Protein AF-A0A0U9HBU2-F1 (afdb_monomer)

Solvent-accessible surface area (backbone atoms only — not comparable to full-atom values): 5490 Å² total; per-residue (Å²): 141,91,82,92,75,66,96,88,68,90,69,71,97,58,91,78,87,62,88,68,73,89,59,76,84,81,73,54,73,69,54,52,53,49,53,52,50,46,50,74,73,66,54,53,58,62,60,50,12,62,74,68,74,49,58,42,65,50,50,49,53,50,52,52,52,37,41,76,70,67,75,45,81,87,44,84,86,38,100,82,50,120

Radius of gyration: 16.27 Å; Cα contacts (8 Å, |Δi|>4): 54; chains: 1; bounding box: 30×28×49 Å

Structure (mmCIF, N/CA/C/O backbone):
data_AF-A0A0U9HBU2-F1
#
_entry.id   AF-A0A0U9HBU2-F1
#
loop_
_atom_site.group_PDB
_atom_site.id
_atom_site.type_symbol
_atom_site.label_atom_id
_atom_site.label_alt_id
_atom_site.label_comp_id
_atom_site.label_asym_id
_atom_site.label_entity_id
_atom_site.label_seq_id
_atom_site.pdbx_PDB_ins_code
_atom_site.Cartn_x
_atom_site.Cartn_y
_atom_site.Cartn_z
_atom_site.occupancy
_atom_site.B_iso_or_equiv
_atom_site.auth_seq_id
_atom_site.auth_comp_id
_atom_site.auth_asym_id
_atom_site.auth_atom_id
_atom_site.pdbx_PDB_model_num
ATOM 1 N N . MET A 1 1 ? -14.423 -11.871 35.986 1.00 42.88 1 MET A N 1
ATOM 2 C CA . MET A 1 1 ? -14.951 -10.988 34.923 1.00 42.88 1 MET A CA 1
ATOM 3 C C . MET A 1 1 ? -14.588 -11.613 33.589 1.00 42.88 1 MET A C 1
ATOM 5 O O . MET A 1 1 ? -13.405 -11.702 33.300 1.00 42.88 1 MET A O 1
ATOM 9 N N . THR A 1 2 ? -15.548 -12.116 32.812 1.00 51.38 2 THR A N 1
ATOM 10 C CA . THR A 1 2 ? -15.229 -12.687 31.491 1.00 51.38 2 THR A CA 1
ATOM 11 C C . THR A 1 2 ? -16.404 -12.501 30.543 1.00 51.38 2 THR A C 1
ATOM 13 O O . THR A 1 2 ? -17.348 -13.286 30.571 1.00 51.38 2 THR A O 1
ATOM 16 N N . LYS A 1 3 ? -16.352 -11.454 29.710 1.00 48.62 3 LYS A N 1
ATOM 17 C CA . LYS A 1 3 ? -17.159 -11.325 28.486 1.00 48.62 3 LYS A CA 1
ATOM 18 C C . LYS A 1 3 ? -16.444 -10.436 27.458 1.00 48.62 3 LYS A C 1
ATOM 20 O O . LYS A 1 3 ? -16.827 -9.288 27.282 1.00 48.62 3 LYS A O 1
ATOM 25 N N . HIS A 1 4 ? -15.485 -10.985 26.713 1.00 58.41 4 HIS A N 1
ATOM 26 C CA . HIS A 1 4 ? -15.076 -10.380 25.442 1.00 58.41 4 HIS A CA 1
ATOM 27 C C . HIS A 1 4 ? -16.043 -10.823 24.354 1.00 58.41 4 HIS A C 1
ATOM 29 O O . HIS A 1 4 ? -15.950 -11.939 23.850 1.00 58.41 4 HIS A O 1
ATOM 35 N N . TYR A 1 5 ? -16.970 -9.948 23.983 1.00 54.62 5 TYR A N 1
ATOM 36 C CA . TYR A 1 5 ? -17.703 -10.136 22.743 1.00 54.62 5 TYR A CA 1
ATOM 37 C C . TYR A 1 5 ? -17.343 -9.031 21.788 1.00 54.62 5 TYR A C 1
ATOM 39 O O . TYR A 1 5 ? -17.837 -7.915 21.909 1.00 54.62 5 TYR A O 1
ATOM 47 N N . ASP A 1 6 ? -16.541 -9.400 20.793 1.00 58.81 6 ASP A N 1
ATOM 48 C CA . ASP A 1 6 ? -16.711 -8.765 19.512 1.00 58.81 6 ASP A CA 1
ATOM 49 C C . ASP A 1 6 ? -16.449 -9.692 18.333 1.00 58.81 6 ASP A C 1
ATOM 51 O O . ASP A 1 6 ? -15.441 -10.393 18.296 1.00 58.81 6 ASP A O 1
ATOM 55 N N . ARG A 1 7 ? -17.391 -9.697 17.385 1.00 63.81 7 ARG A N 1
ATOM 56 C CA . ARG A 1 7 ? -17.341 -10.574 16.212 1.00 63.81 7 ARG A CA 1
ATOM 57 C C . ARG A 1 7 ? -16.499 -9.990 15.077 1.00 63.81 7 ARG A C 1
ATOM 59 O O . ARG A 1 7 ? -16.033 -10.803 14.305 1.00 63.81 7 ARG A O 1
ATOM 66 N N . TYR A 1 8 ? -16.302 -8.660 15.017 1.00 56.31 8 TYR A N 1
ATOM 67 C CA . TYR A 1 8 ? -15.289 -7.890 14.239 1.00 56.31 8 TYR A CA 1
ATOM 68 C C . TYR A 1 8 ? -15.292 -6.364 14.577 1.00 56.31 8 TYR A C 1
ATOM 70 O O . TYR A 1 8 ? -14.741 -5.563 13.835 1.00 56.31 8 TYR A O 1
ATOM 78 N N . LYS A 1 9 ? -15.840 -5.960 15.732 1.00 66.75 9 LYS A N 1
ATOM 79 C CA . LYS A 1 9 ? -15.553 -4.716 16.480 1.00 66.75 9 LYS A CA 1
ATOM 80 C C . LYS A 1 9 ? -16.536 -3.532 16.398 1.00 66.75 9 LYS A C 1
ATOM 82 O O . LYS A 1 9 ? -16.159 -2.438 16.015 1.00 66.75 9 LYS A O 1
ATOM 87 N N . LEU A 1 10 ? -17.795 -3.740 16.835 1.00 58.03 10 LEU A N 1
ATOM 88 C CA . LEU A 1 10 ? -18.881 -2.727 16.854 1.00 58.03 10 LEU A CA 1
ATOM 89 C C . LEU A 1 10 ? -19.097 -1.986 18.195 1.00 58.03 10 LEU A C 1
ATOM 91 O O . LEU A 1 10 ? -19.718 -0.924 18.179 1.00 58.03 10 LEU A O 1
ATOM 95 N N . ARG A 1 11 ? -18.617 -2.494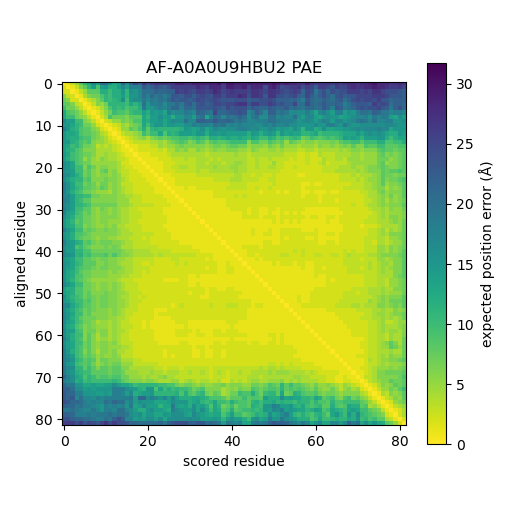 19.343 1.00 62.19 11 ARG A N 1
ATOM 96 C CA . ARG A 1 11 ? -18.600 -1.776 20.643 1.00 62.19 11 ARG A CA 1
ATOM 97 C C . ARG A 1 11 ? -17.468 -2.330 21.513 1.00 62.19 11 ARG A C 1
ATOM 99 O O . ARG A 1 11 ? -17.711 -3.233 22.319 1.00 62.19 11 ARG A O 1
ATOM 106 N N . PRO A 1 12 ? -16.231 -1.850 21.335 1.00 73.81 12 PRO A N 1
ATOM 107 C CA . PRO A 1 12 ? -15.108 -2.409 22.058 1.00 73.81 12 PRO A CA 1
ATOM 108 C C . PRO A 1 12 ? -15.191 -2.032 23.543 1.00 73.81 12 PRO A C 1
ATOM 110 O O . PRO A 1 12 ? -15.519 -0.905 23.899 1.00 73.81 12 PRO A O 1
ATOM 113 N N . GLN A 1 13 ? -14.949 -3.013 24.414 1.00 75.62 13 GLN A N 1
ATOM 114 C CA . GLN A 1 13 ? -14.913 -2.810 25.870 1.00 75.62 13 GLN A CA 1
ATOM 115 C C . GLN A 1 13 ? -13.566 -2.250 26.347 1.00 75.62 13 GLN A C 1
ATOM 117 O O . GLN A 1 13 ? -13.443 -1.840 27.495 1.00 75.62 13 GLN A O 1
ATOM 122 N N . GLU A 1 14 ? -12.573 -2.255 25.461 1.00 80.31 14 GLU A N 1
ATOM 123 C CA . GLU A 1 14 ? -11.193 -1.836 25.681 1.00 80.31 14 GLU A CA 1
ATOM 124 C C . GLU A 1 14 ? -10.725 -1.054 24.453 1.00 80.31 14 GLU A C 1
ATOM 126 O O . GLU A 1 14 ? -11.296 -1.201 23.370 1.00 80.31 14 GLU A O 1
ATOM 131 N N . GLU A 1 15 ? -9.693 -0.233 24.611 1.00 81.88 15 GLU A N 1
ATOM 132 C CA . GLU A 1 15 ? -9.080 0.494 23.501 1.00 81.88 15 GLU A CA 1
ATOM 133 C C . GLU A 1 15 ? -8.592 -0.474 22.410 1.00 81.88 15 GLU A C 1
ATOM 135 O O . GLU A 1 15 ? -8.025 -1.532 22.696 1.00 81.88 15 GLU A O 1
ATOM 140 N N . LEU A 1 16 ? -8.862 -0.141 21.145 1.00 82.56 16 LEU A N 1
ATOM 141 C CA . LEU A 1 16 ? -8.447 -0.959 20.011 1.00 82.56 16 LEU A CA 1
ATOM 142 C C . LEU A 1 16 ? -7.170 -0.409 19.409 1.00 82.56 16 LEU A C 1
ATOM 144 O O . LEU A 1 16 ? -7.103 0.763 19.061 1.00 82.56 16 LEU A O 1
ATOM 148 N N . ILE A 1 17 ? -6.218 -1.305 19.184 1.00 85.44 17 ILE A N 1
ATOM 149 C CA . ILE A 1 17 ? -5.091 -1.034 18.303 1.00 85.44 17 ILE A CA 1
ATOM 150 C C . ILE A 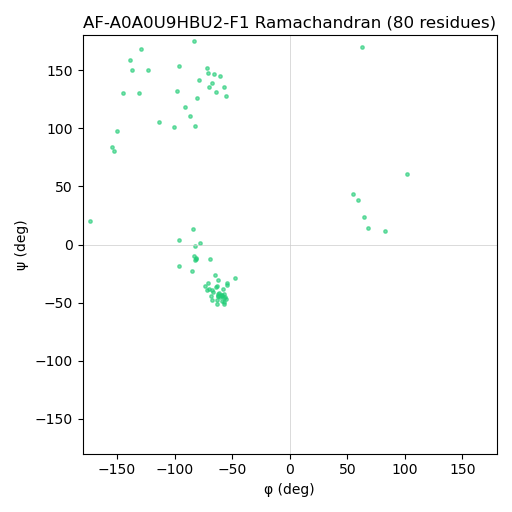1 17 ? -5.538 -1.404 16.892 1.00 85.44 17 ILE A C 1
ATOM 152 O O . ILE A 1 17 ? -5.755 -2.581 16.584 1.00 85.44 17 ILE A O 1
ATOM 156 N N . VAL A 1 18 ? -5.711 -0.392 16.049 1.00 86.81 18 VAL A N 1
ATOM 157 C CA . VAL A 1 18 ? -5.936 -0.578 14.617 1.00 86.81 18 VAL A CA 1
ATOM 158 C C . VAL A 1 18 ? -4.566 -0.562 13.952 1.00 86.81 18 VAL A C 1
ATOM 160 O O . VAL A 1 18 ? -3.822 0.400 14.072 1.00 86.81 18 VAL A O 1
ATOM 163 N N . ALA A 1 19 ? -4.193 -1.665 13.306 1.00 89.94 19 ALA A N 1
ATOM 164 C CA . ALA A 1 19 ? -2.892 -1.752 12.657 1.00 89.94 19 ALA A CA 1
ATOM 165 C C . ALA A 1 19 ? -2.800 -0.736 11.511 1.00 89.94 19 ALA A C 1
ATOM 167 O O . ALA A 1 19 ? -3.679 -0.733 10.645 1.00 89.94 19 ALA A O 1
ATOM 168 N N . LEU A 1 20 ? -1.699 0.026 11.491 1.00 93.25 20 LEU A N 1
ATOM 169 C CA . LEU A 1 20 ? -1.385 1.018 10.461 1.00 93.25 20 LEU A CA 1
ATOM 170 C C . LEU A 1 20 ? -2.456 2.119 10.347 1.00 93.25 20 LEU A C 1
ATOM 172 O O . LEU A 1 20 ? -2.829 2.522 9.246 1.00 93.25 20 LEU A O 1
ATOM 176 N N . ASP A 1 21 ? -3.013 2.547 11.480 1.00 92.62 21 ASP A N 1
ATOM 177 C CA . ASP A 1 21 ? -4.023 3.608 11.539 1.00 92.62 21 ASP A CA 1
ATOM 178 C C . ASP A 1 21 ? -3.473 5.001 11.200 1.00 92.62 21 ASP A C 1
ATOM 180 O O . ASP A 1 21 ? -4.247 5.921 10.936 1.00 92.62 21 ASP A O 1
ATOM 184 N N . ASP A 1 22 ? -2.150 5.135 11.153 1.00 94.44 22 ASP A N 1
ATOM 185 C CA . ASP A 1 22 ? -1.410 6.311 10.716 1.00 94.44 22 ASP A CA 1
ATOM 186 C C . ASP A 1 22 ? -1.265 6.427 9.185 1.00 94.44 22 ASP A C 1
ATOM 188 O O . ASP A 1 22 ? -0.899 7.497 8.692 1.00 94.44 22 ASP A O 1
ATOM 192 N N . LEU A 1 23 ? -1.571 5.366 8.427 1.00 95.88 23 LEU A N 1
ATOM 193 C CA . LEU A 1 23 ? -1.403 5.315 6.969 1.00 95.88 23 LEU A CA 1
ATOM 194 C C . LEU A 1 23 ? -2.686 5.637 6.188 1.00 95.88 23 LEU A C 1
ATOM 196 O O . LEU A 1 23 ? -3.805 5.379 6.639 1.00 95.88 23 LEU A O 1
ATOM 200 N N . ASP A 1 24 ? -2.531 6.132 4.953 1.00 95.31 24 ASP A N 1
ATOM 201 C CA . ASP A 1 24 ? -3.650 6.414 4.050 1.00 95.31 24 ASP A CA 1
ATOM 202 C C . ASP A 1 24 ? -3.840 5.304 3.002 1.00 95.31 24 ASP A C 1
ATOM 204 O O . ASP A 1 24 ? -3.188 5.238 1.954 1.00 95.31 24 ASP A O 1
ATOM 208 N N . PHE A 1 25 ? -4.827 4.440 3.243 1.00 95.81 25 PHE A N 1
ATOM 209 C CA . PHE A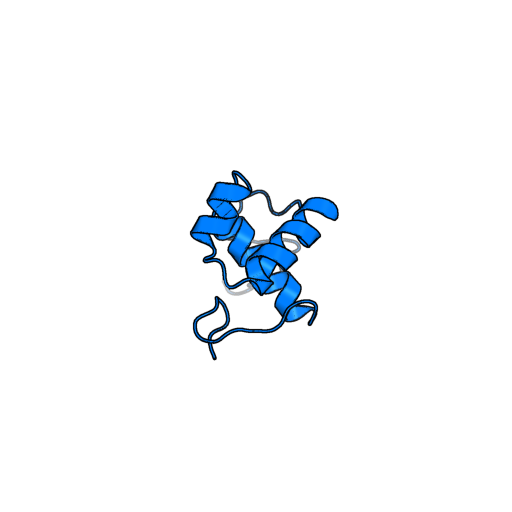 1 25 ? -5.203 3.366 2.317 1.00 95.81 25 PHE A CA 1
ATOM 210 C C . PHE A 1 25 ? -6.166 3.793 1.202 1.00 95.81 25 PHE A C 1
ATOM 212 O O . PHE A 1 25 ? -6.727 2.939 0.504 1.00 95.81 25 PHE A O 1
ATOM 219 N N . SER A 1 26 ? -6.363 5.094 1.001 1.00 96.25 26 SER A N 1
ATOM 220 C CA . SER A 1 26 ? -7.170 5.640 -0.089 1.00 96.25 26 SER A CA 1
ATOM 221 C C . SER A 1 26 ? -6.368 5.664 -1.392 1.00 96.25 26 SER A C 1
ATOM 223 O O . SER A 1 26 ? -5.292 6.260 -1.477 1.00 96.25 26 SER A O 1
ATOM 225 N N . TRP A 1 27 ? -6.914 5.057 -2.448 1.00 97.31 27 TRP A N 1
ATOM 226 C CA . TRP A 1 27 ? -6.268 5.000 -3.762 1.00 97.31 27 TRP A CA 1
ATOM 227 C C . TRP A 1 27 ? -7.223 5.401 -4.876 1.00 97.31 27 TRP A C 1
ATOM 229 O O . TRP A 1 27 ? -8.309 4.831 -5.023 1.00 97.31 27 TRP A O 1
ATOM 239 N N . PHE A 1 28 ? -6.783 6.305 -5.746 1.00 97.69 28 PHE A N 1
ATOM 240 C CA . PHE A 1 28 ? -7.488 6.570 -6.991 1.00 97.69 28 PHE A CA 1
ATOM 241 C C . PHE A 1 28 ? -7.334 5.389 -7.963 1.00 97.69 28 PHE A C 1
ATOM 243 O O . PHE A 1 28 ? -6.267 4.770 -8.037 1.00 97.69 28 PHE A O 1
ATOM 250 N N . PRO A 1 29 ? -8.337 5.105 -8.817 1.00 97.38 29 PRO A N 1
ATOM 251 C CA . PRO A 1 29 ? -8.242 4.029 -9.809 1.00 97.38 29 PRO A CA 1
ATOM 252 C C . PRO A 1 29 ? -7.010 4.131 -10.723 1.00 97.38 29 PRO A C 1
ATOM 254 O O . PRO A 1 29 ? -6.435 3.115 -11.124 1.00 97.38 29 PRO A O 1
ATOM 257 N N . VAL A 1 30 ? -6.578 5.357 -11.038 1.00 97.38 30 VAL A N 1
ATOM 258 C CA . VAL A 1 30 ? -5.372 5.617 -11.837 1.00 97.38 30 VAL A CA 1
ATOM 259 C C . VAL A 1 30 ? -4.090 5.210 -11.106 1.00 97.38 30 VAL A C 1
ATOM 261 O O . VAL A 1 30 ? -3.205 4.615 -11.723 1.00 97.38 30 VAL A O 1
ATOM 264 N N . GLU A 1 31 ? -4.010 5.443 -9.794 1.00 97.75 31 GLU A N 1
ATOM 265 C CA . GLU A 1 31 ? -2.877 5.032 -8.959 1.00 97.75 31 GLU A CA 1
ATOM 266 C C . GLU A 1 31 ? 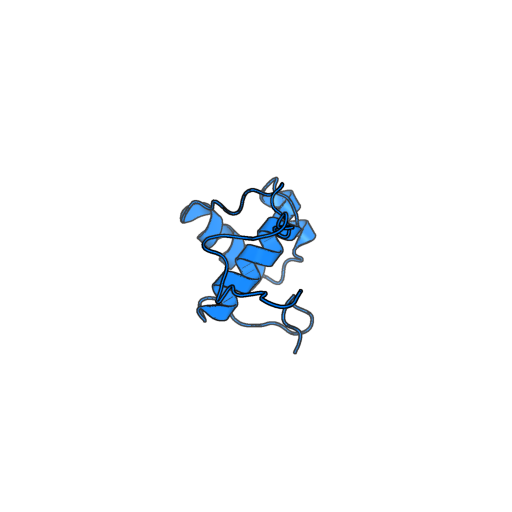-2.830 3.512 -8.831 1.00 97.75 31 GLU A C 1
ATOM 268 O O . GLU A 1 31 ? -1.780 2.909 -9.055 1.00 97.75 31 GLU A O 1
ATOM 273 N N . VAL A 1 32 ? -3.985 2.878 -8.593 1.00 97.62 32 VAL A N 1
ATOM 274 C CA . VAL A 1 32 ? -4.106 1.413 -8.556 1.00 97.62 32 VAL A CA 1
ATOM 275 C C . VAL A 1 32 ? -3.590 0.799 -9.857 1.00 97.62 32 VAL A C 1
ATOM 277 O O . VAL A 1 32 ? -2.793 -0.139 -9.839 1.00 97.62 32 VAL A O 1
ATOM 280 N N . ASN A 1 33 ? -4.000 1.337 -11.008 1.00 97.06 33 ASN A N 1
ATOM 281 C CA . ASN A 1 33 ? -3.531 0.851 -12.305 1.00 97.06 33 ASN A CA 1
ATOM 282 C C . ASN A 1 33 ? -2.021 1.045 -12.498 1.00 97.06 33 ASN A C 1
ATOM 284 O O . ASN A 1 33 ? -1.369 0.188 -13.100 1.00 97.06 33 ASN A O 1
ATOM 288 N N . LYS A 1 34 ? -1.453 2.136 -11.979 1.00 97.38 34 LYS A N 1
ATOM 289 C CA . LYS A 1 34 ? -0.013 2.397 -12.027 1.00 97.38 34 LYS A CA 1
ATOM 290 C C . LYS A 1 34 ? 0.769 1.402 -11.166 1.00 97.38 34 LYS A C 1
ATOM 292 O O . LYS A 1 34 ? 1.697 0.776 -11.676 1.00 97.38 34 LYS A O 1
ATOM 297 N N . VAL A 1 35 ? 0.340 1.166 -9.924 1.00 96.69 35 VAL A N 1
ATOM 298 C CA . VAL A 1 35 ? 0.937 0.160 -9.026 1.00 96.69 35 VAL A CA 1
ATOM 299 C C . VAL A 1 35 ? 0.868 -1.235 -9.647 1.00 96.69 35 VAL A C 1
ATOM 301 O O . VAL A 1 35 ? 1.877 -1.934 -9.683 1.00 96.69 35 VAL A O 1
ATOM 304 N N . LYS A 1 36 ? -0.276 -1.623 -10.231 1.00 95.25 36 LYS A N 1
ATOM 305 C CA . LYS A 1 36 ? -0.420 -2.908 -10.944 1.00 95.25 36 LYS A CA 1
ATOM 306 C C . LYS A 1 36 ? 0.607 -3.078 -12.063 1.00 95.25 36 LYS A C 1
ATOM 308 O O . LYS A 1 36 ? 1.194 -4.151 -12.183 1.00 95.25 36 LYS A O 1
ATOM 313 N N . LYS A 1 37 ? 0.814 -2.039 -12.882 1.00 95.56 37 LYS A N 1
ATOM 314 C CA . LYS A 1 37 ? 1.794 -2.062 -13.979 1.00 95.56 37 LYS A CA 1
ATOM 315 C C . LYS A 1 37 ? 3.213 -2.237 -13.440 1.00 95.56 37 LYS A C 1
ATOM 317 O O . LYS A 1 37 ? 3.897 -3.168 -13.854 1.00 95.56 37 LYS A O 1
ATOM 322 N N . LEU A 1 38 ? 3.621 -1.414 -12.474 1.00 94.94 38 LEU A N 1
ATOM 323 C CA . LEU A 1 38 ? 4.960 -1.494 -11.877 1.00 94.94 38 LEU A CA 1
ATOM 324 C C . LEU A 1 38 ? 5.203 -2.850 -11.197 1.00 94.94 38 LEU A C 1
ATOM 326 O O . LEU A 1 38 ? 6.243 -3.475 -11.401 1.00 94.94 38 LEU A O 1
ATOM 330 N N . TRP A 1 39 ? 4.207 -3.365 -10.475 1.00 93.19 39 TRP A N 1
ATOM 331 C CA . TRP A 1 39 ? 4.257 -4.700 -9.883 1.00 93.19 39 TRP A CA 1
ATOM 332 C C . TRP A 1 39 ? 4.436 -5.799 -10.936 1.00 93.19 39 TRP A C 1
ATOM 334 O O . TRP A 1 39 ? 5.254 -6.703 -10.751 1.00 93.19 39 TRP A O 1
ATOM 344 N N . SER A 1 40 ? 3.709 -5.709 -12.058 1.00 90.69 40 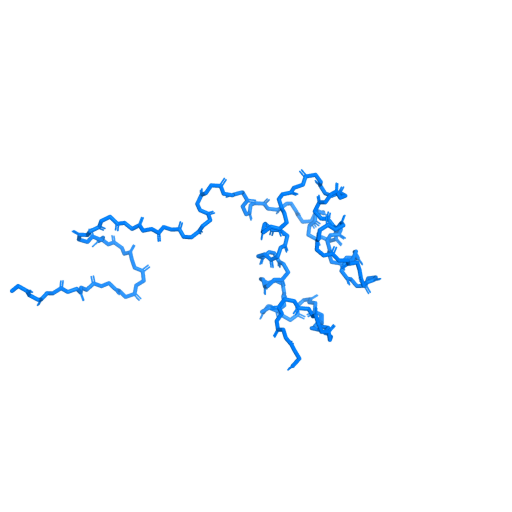SER A N 1
ATOM 345 C CA . SER A 1 40 ? 3.819 -6.667 -13.166 1.00 90.69 40 SER A CA 1
ATOM 346 C C . SER A 1 40 ? 5.186 -6.638 -13.856 1.00 90.69 40 SER A C 1
ATOM 348 O O . SER A 1 40 ? 5.628 -7.667 -14.355 1.00 90.69 40 SER A O 1
ATOM 350 N N . PHE A 1 41 ? 5.888 -5.502 -13.806 1.00 91.88 41 PHE A N 1
ATOM 351 C CA . PHE A 1 41 ? 7.274 -5.376 -14.262 1.00 91.88 41 PHE A CA 1
ATOM 352 C C . PHE A 1 41 ? 8.300 -5.928 -13.264 1.00 91.88 41 PHE A C 1
ATOM 354 O O . PHE A 1 41 ? 9.497 -5.850 -13.517 1.00 91.88 41 PHE A O 1
ATOM 361 N N . GLY A 1 42 ? 7.862 -6.475 -12.127 1.00 90.81 42 GLY A N 1
ATOM 362 C CA . GLY A 1 42 ? 8.758 -7.075 -11.141 1.00 90.81 42 GLY A CA 1
ATOM 363 C C . GLY A 1 42 ? 9.399 -6.076 -10.179 1.00 90.81 42 GLY A C 1
ATOM 364 O O . GLY A 1 42 ? 10.282 -6.465 -9.423 1.00 90.81 42 GLY A O 1
ATOM 365 N N . TRP A 1 43 ? 8.939 -4.820 -10.142 1.00 93.56 43 TRP A N 1
ATOM 366 C CA . TRP A 1 43 ? 9.511 -3.799 -9.257 1.00 93.56 43 TRP A CA 1
ATOM 367 C C . TRP A 1 43 ? 9.380 -4.183 -7.779 1.00 93.56 43 TRP A C 1
ATOM 369 O O . TRP A 1 43 ? 8.389 -4.805 -7.369 1.00 93.56 43 TRP A O 1
ATOM 379 N N . HIS A 1 44 ? 10.371 -3.823 -6.962 1.00 92.06 44 HIS A N 1
ATOM 380 C CA . HIS A 1 44 ? 10.281 -3.996 -5.517 1.00 92.06 44 HIS A CA 1
ATOM 381 C C . HIS A 1 44 ? 9.285 -2.990 -4.920 1.00 92.06 44 HIS A C 1
ATOM 383 O O . HIS A 1 44 ? 9.078 -1.911 -5.469 1.00 92.06 44 HIS A O 1
ATOM 389 N N . ILE A 1 45 ? 8.654 -3.328 -3.792 1.00 94.00 45 ILE A N 1
ATOM 390 C CA . ILE A 1 45 ? 7.635 -2.468 -3.158 1.00 94.00 45 ILE A CA 1
ATOM 391 C C . ILE A 1 45 ? 8.218 -1.107 -2.799 1.00 94.00 45 ILE A C 1
ATOM 393 O O . ILE A 1 45 ? 7.605 -0.092 -3.103 1.00 94.00 45 ILE A O 1
ATOM 397 N N . ALA A 1 46 ? 9.431 -1.091 -2.243 1.00 94.62 46 ALA A N 1
ATOM 398 C CA . ALA A 1 46 ? 10.144 0.140 -1.916 1.00 94.62 46 ALA A CA 1
ATOM 399 C C . ALA A 1 46 ? 10.349 1.050 -3.145 1.00 94.62 46 ALA A C 1
ATOM 401 O O . ALA A 1 46 ? 10.191 2.266 -3.045 1.00 94.62 46 ALA A O 1
ATOM 402 N N . ASP A 1 47 ? 10.628 0.478 -4.321 1.00 96.56 47 ASP A N 1
ATOM 403 C CA . ASP A 1 47 ? 10.801 1.254 -5.556 1.00 96.56 47 ASP A CA 1
ATOM 404 C C . ASP A 1 47 ? 9.469 1.814 -6.060 1.00 96.56 47 ASP A C 1
ATOM 406 O O . ASP A 1 47 ? 9.394 2.961 -6.508 1.00 96.56 47 ASP A O 1
ATOM 410 N N . ILE A 1 48 ? 8.399 1.018 -5.958 1.00 96.75 48 ILE A N 1
ATOM 411 C CA . ILE A 1 48 ? 7.041 1.461 -6.288 1.00 96.75 48 ILE A CA 1
ATOM 412 C C . ILE A 1 48 ? 6.628 2.596 -5.349 1.00 96.75 48 ILE A C 1
ATOM 414 O O . ILE A 1 48 ? 6.165 3.627 -5.825 1.00 96.75 48 ILE A O 1
ATOM 418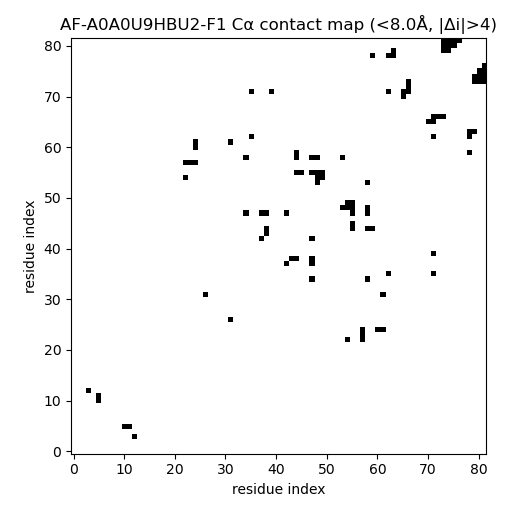 N N . ALA A 1 49 ? 6.837 2.441 -4.045 1.00 97.19 49 ALA A N 1
ATOM 419 C CA . ALA A 1 49 ? 6.529 3.434 -3.021 1.00 97.19 49 ALA A CA 1
ATOM 420 C C . ALA A 1 49 ? 7.269 4.750 -3.267 1.00 97.19 49 ALA A C 1
ATOM 422 O O . ALA A 1 49 ? 6.641 5.805 -3.378 1.00 97.19 49 ALA A O 1
ATOM 423 N N . LYS A 1 50 ? 8.583 4.682 -3.522 1.00 97.44 50 LYS A N 1
ATOM 424 C CA . LYS A 1 50 ? 9.393 5.843 -3.913 1.00 97.44 50 LYS A CA 1
ATOM 425 C C . LYS A 1 50 ? 8.852 6.527 -5.170 1.00 97.44 50 LYS A C 1
ATOM 427 O O . LYS A 1 50 ? 8.785 7.752 -5.227 1.00 97.44 50 LYS A O 1
ATOM 432 N N . HIS A 1 51 ? 8.446 5.753 -6.176 1.00 97.19 51 HIS A N 1
ATOM 433 C CA . HIS A 1 51 ? 7.890 6.292 -7.417 1.00 97.19 51 HIS A CA 1
ATOM 434 C C . HIS A 1 51 ? 6.489 6.906 -7.236 1.00 97.19 51 HIS A C 1
ATOM 436 O O . HIS A 1 51 ? 6.140 7.873 -7.916 1.00 97.19 51 HIS A O 1
ATOM 442 N N . MET A 1 52 ? 5.683 6.345 -6.336 1.00 96.81 52 MET A N 1
ATOM 443 C CA . MET A 1 52 ? 4.348 6.835 -5.984 1.00 96.81 52 MET A CA 1
ATOM 444 C C . MET A 1 52 ? 4.384 7.961 -4.943 1.00 96.81 52 MET A C 1
ATOM 446 O O . MET A 1 52 ? 3.362 8.608 -4.748 1.00 96.81 52 MET A O 1
ATOM 450 N N . LYS A 1 53 ? 5.551 8.224 -4.333 1.00 96.88 53 LYS A N 1
ATOM 451 C CA . LYS A 1 53 ? 5.742 9.150 -3.204 1.00 96.88 53 LYS A CA 1
ATOM 452 C C . LYS A 1 53 ? 4.817 8.819 -2.026 1.00 96.88 53 LYS A C 1
ATOM 454 O O . LYS A 1 53 ? 4.196 9.710 -1.459 1.00 96.88 53 LYS A O 1
ATOM 459 N N . ARG A 1 54 ? 4.715 7.529 -1.712 1.00 96.44 54 ARG A N 1
ATOM 460 C CA . ARG A 1 54 ? 3.869 6.975 -0.649 1.00 96.44 54 ARG A CA 1
ATOM 461 C C . ARG A 1 54 ? 4.666 6.046 0.250 1.00 96.44 54 ARG A C 1
ATOM 463 O O . ARG A 1 54 ? 5.791 5.675 -0.101 1.00 96.44 54 ARG A O 1
ATOM 470 N N . ASP A 1 55 ? 4.073 5.675 1.376 1.00 97.31 55 ASP A N 1
ATOM 471 C CA . ASP A 1 55 ? 4.687 4.737 2.301 1.00 97.31 55 ASP A CA 1
ATOM 472 C C . ASP A 1 55 ? 4.777 3.318 1.680 1.00 97.31 55 ASP A C 1
ATOM 474 O O . ASP A 1 55 ? 3.857 2.882 0.970 1.00 97.31 55 ASP A O 1
ATOM 478 N N . PRO A 1 56 ? 5.888 2.581 1.871 1.00 96.38 56 PRO A N 1
ATOM 479 C CA . PRO A 1 56 ? 6.007 1.194 1.427 1.00 96.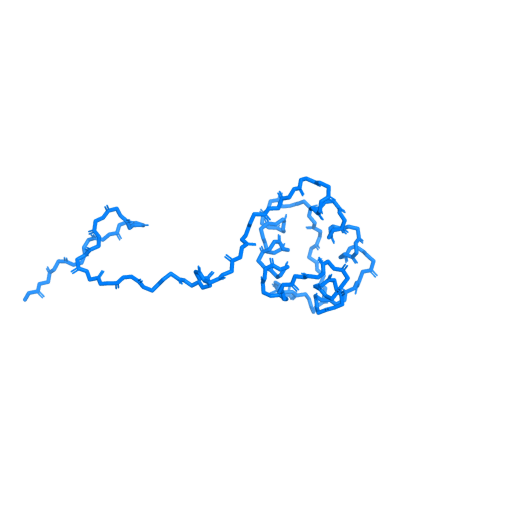38 56 PRO A CA 1
ATOM 480 C C . PRO A 1 56 ? 4.902 0.264 1.937 1.00 96.38 56 PRO A C 1
ATOM 482 O O . PRO A 1 56 ? 4.478 -0.624 1.187 1.00 96.38 56 PRO A O 1
ATOM 485 N N . ASP A 1 57 ? 4.411 0.473 3.155 1.00 96.00 57 ASP A N 1
ATOM 486 C CA . ASP A 1 57 ? 3.396 -0.369 3.781 1.00 96.00 57 ASP A CA 1
ATOM 487 C C . ASP A 1 57 ? 2.015 -0.131 3.157 1.00 96.00 57 ASP A C 1
ATOM 489 O O . ASP A 1 57 ? 1.292 -1.093 2.886 1.00 96.00 57 ASP A O 1
ATOM 493 N N . GLU A 1 58 ? 1.687 1.107 2.766 1.00 97.19 58 GLU A N 1
ATOM 494 C CA . GLU A 1 58 ? 0.487 1.402 1.967 1.00 97.19 58 GLU A CA 1
ATOM 495 C C . GLU A 1 58 ? 0.487 0.612 0.651 1.00 97.19 58 GLU A C 1
ATOM 497 O O . GLU A 1 58 ? -0.514 -0.002 0.257 1.00 97.19 58 GLU A O 1
ATOM 502 N N . VAL A 1 59 ? 1.631 0.597 -0.041 1.00 96.56 59 VAL A N 1
ATOM 503 C CA . VAL A 1 59 ? 1.791 -0.140 -1.302 1.00 96.56 59 VAL A CA 1
ATOM 504 C C . VAL A 1 59 ? 1.694 -1.649 -1.062 1.00 96.56 59 VAL A C 1
A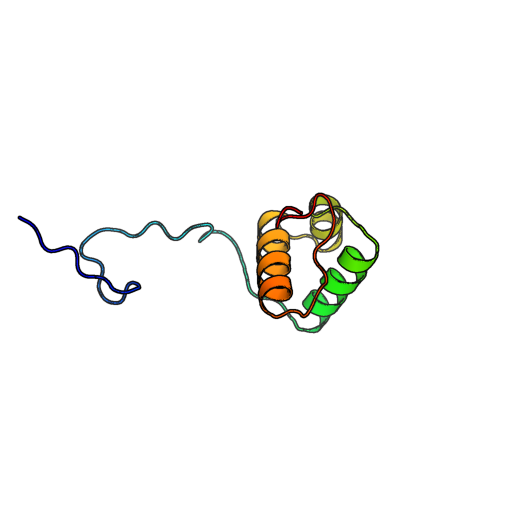TOM 506 O O . VAL A 1 59 ? 1.056 -2.355 -1.852 1.00 96.56 59 VAL A O 1
ATOM 509 N N . ALA A 1 60 ? 2.290 -2.159 0.018 1.00 94.62 60 ALA A N 1
ATOM 510 C CA . ALA A 1 60 ? 2.214 -3.570 0.386 1.00 94.62 60 ALA A CA 1
ATOM 511 C C . ALA A 1 60 ? 0.768 -4.008 0.674 1.00 94.62 60 ALA A C 1
ATOM 513 O O . ALA A 1 60 ? 0.322 -5.039 0.151 1.00 94.62 60 ALA A O 1
ATOM 514 N N . VAL A 1 61 ? 0.008 -3.201 1.424 1.00 95.31 61 VAL A N 1
ATOM 515 C CA . VAL A 1 61 ? -1.413 -3.435 1.724 1.00 95.31 61 VAL A CA 1
ATOM 516 C C . VAL A 1 61 ? -2.252 -3.419 0.445 1.00 95.31 61 VAL A C 1
ATOM 518 O O . VAL A 1 61 ? -3.077 -4.318 0.241 1.00 95.31 61 VAL A O 1
ATOM 521 N N . LEU A 1 62 ? -2.008 -2.478 -0.476 1.00 96.00 62 LEU A N 1
ATOM 522 C CA . LEU A 1 62 ? -2.697 -2.454 -1.770 1.00 96.00 62 LEU A CA 1
ATOM 523 C C . LEU A 1 62 ? -2.400 -3.715 -2.599 1.00 96.00 62 LEU A C 1
ATOM 525 O O . LEU A 1 62 ? -3.315 -4.314 -3.170 1.00 96.00 62 LEU A O 1
ATOM 529 N N . ILE A 1 63 ? -1.139 -4.149 -2.668 1.00 94.38 63 ILE A N 1
ATOM 530 C CA . ILE A 1 63 ? -0.749 -5.378 -3.378 1.00 94.38 63 ILE A CA 1
ATOM 531 C C . ILE A 1 63 ? -1.455 -6.590 -2.765 1.00 94.38 63 ILE A C 1
ATOM 533 O O . ILE A 1 63 ? -2.034 -7.398 -3.498 1.00 94.38 63 ILE A O 1
ATOM 537 N N . MET A 1 64 ? -1.477 -6.701 -1.434 1.00 92.50 64 MET A N 1
ATOM 538 C CA . MET A 1 64 ? -2.222 -7.749 -0.736 1.00 92.50 64 MET A CA 1
ATOM 539 C C . MET A 1 64 ? -3.710 -7.720 -1.116 1.00 92.50 64 MET A C 1
ATOM 541 O O . MET A 1 64 ? -4.264 -8.756 -1.495 1.00 92.50 64 MET A O 1
ATOM 545 N N . HIS A 1 65 ? -4.354 -6.550 -1.068 1.00 94.69 65 HIS A N 1
ATOM 546 C CA . HIS A 1 65 ? -5.762 -6.376 -1.431 1.00 94.69 65 HIS A CA 1
ATOM 547 C C . HIS A 1 65 ? -6.047 -6.849 -2.866 1.00 94.69 65 HIS A C 1
ATOM 549 O O . HIS A 1 65 ? -6.923 -7.687 -3.094 1.00 94.69 65 HIS A O 1
ATOM 555 N N . LEU A 1 66 ? -5.262 -6.379 -3.839 1.00 93.75 66 LEU A N 1
ATOM 556 C CA . LEU A 1 66 ? -5.426 -6.731 -5.251 1.00 93.75 66 LEU A CA 1
ATOM 557 C C . LEU A 1 66 ? -5.193 -8.221 -5.518 1.00 93.75 66 LEU A C 1
ATOM 559 O O . LEU A 1 66 ? -5.877 -8.817 -6.353 1.00 93.75 66 LEU A O 1
ATOM 563 N N . ALA A 1 67 ? -4.237 -8.831 -4.820 1.00 91.44 67 ALA A N 1
ATOM 564 C CA . ALA A 1 67 ? -3.949 -10.252 -4.948 1.00 91.44 67 ALA A CA 1
ATOM 565 C C . ALA A 1 67 ? -5.072 -11.119 -4.361 1.00 91.44 67 ALA A C 1
ATOM 567 O O . ALA A 1 67 ? -5.426 -12.133 -4.961 1.00 91.44 67 ALA A O 1
ATOM 568 N N . ARG A 1 68 ? -5.684 -10.709 -3.239 1.00 88.88 68 ARG A N 1
ATOM 569 C CA . ARG A 1 68 ? -6.876 -11.377 -2.676 1.00 88.88 68 ARG A CA 1
ATOM 570 C C . ARG A 1 68 ? -8.074 -11.326 -3.625 1.00 88.88 68 ARG A C 1
ATOM 572 O O . ARG A 1 68 ? -8.867 -12.257 -3.644 1.00 88.88 68 ARG A O 1
ATOM 579 N N . GLN A 1 69 ? -8.174 -10.273 -4.435 1.00 92.81 69 GLN A N 1
ATOM 580 C CA . GLN A 1 69 ? -9.190 -10.133 -5.484 1.00 92.81 69 GLN A CA 1
ATOM 581 C C . GLN A 1 69 ? -8.836 -10.862 -6.796 1.00 92.81 69 GLN A C 1
ATOM 583 O O . GLN A 1 69 ? -9.591 -10.769 -7.759 1.00 92.81 69 GLN A O 1
ATOM 588 N N . GLY A 1 70 ? -7.671 -11.516 -6.897 1.00 88.06 70 GLY A N 1
ATOM 589 C CA . GLY A 1 70 ? -7.210 -12.142 -8.145 1.00 88.06 70 GLY A CA 1
ATOM 590 C C . GLY A 1 70 ? -6.865 -11.148 -9.265 1.00 88.06 70 GLY A C 1
ATOM 591 O O . GLY A 1 70 ? -6.713 -11.540 -10.419 1.00 88.06 70 GLY A O 1
ATOM 592 N N . ARG A 1 71 ? -6.725 -9.851 -8.952 1.00 89.06 71 ARG A N 1
ATOM 593 C CA . ARG A 1 71 ? -6.468 -8.780 -9.938 1.00 89.06 71 ARG A CA 1
ATOM 594 C C . ARG A 1 71 ? -4.996 -8.646 -10.320 1.00 89.06 71 ARG A C 1
ATOM 596 O O . ARG A 1 71 ? -4.686 -7.940 -11.284 1.00 89.06 71 ARG A O 1
ATOM 603 N N . ILE A 1 72 ? -4.105 -9.278 -9.559 1.00 86.81 72 ILE A N 1
ATOM 604 C CA . ILE A 1 72 ? -2.672 -9.405 -9.836 1.00 86.81 72 ILE A CA 1
ATOM 605 C C . ILE A 1 72 ? -2.215 -10.833 -9.534 1.00 86.81 72 ILE A C 1
ATOM 607 O O . ILE A 1 72 ? -2.762 -11.496 -8.651 1.00 86.81 72 ILE A O 1
ATOM 611 N N . ARG A 1 73 ? -1.197 -11.308 -10.258 1.00 76.94 73 ARG A N 1
ATOM 612 C CA . ARG A 1 73 ? -0.578 -12.611 -9.989 1.00 76.94 73 ARG A CA 1
ATOM 613 C C . ARG A 1 73 ? 0.374 -12.508 -8.798 1.00 76.94 73 ARG A C 1
ATOM 615 O O . ARG A 1 73 ? 1.093 -11.515 -8.652 1.00 76.94 73 ARG A O 1
ATOM 622 N N . ARG A 1 74 ? 0.388 -13.555 -7.968 1.00 73.50 74 ARG A N 1
ATOM 623 C CA . ARG A 1 74 ? 1.433 -13.748 -6.955 1.00 73.50 74 ARG A CA 1
ATOM 624 C C . ARG A 1 74 ? 2.763 -13.993 -7.664 1.00 73.50 74 ARG A C 1
ATOM 626 O O . ARG A 1 74 ? 2.786 -14.576 -8.747 1.00 73.50 74 ARG A O 1
ATOM 633 N N . ARG A 1 75 ? 3.853 -13.524 -7.064 1.00 74.50 75 ARG A N 1
ATOM 634 C CA . ARG A 1 75 ? 5.209 -13.718 -7.584 1.00 74.50 75 ARG A CA 1
ATOM 635 C C . ARG A 1 75 ? 6.078 -14.398 -6.538 1.00 74.50 75 ARG A C 1
ATOM 637 O O . ARG A 1 75 ? 5.903 -14.146 -5.346 1.00 74.50 75 ARG A O 1
ATOM 644 N N . ARG A 1 76 ? 7.057 -15.172 -7.009 1.00 62.00 76 ARG A N 1
ATOM 645 C CA . ARG A 1 76 ? 8.124 -15.737 -6.177 1.00 62.00 76 ARG A CA 1
ATOM 646 C C . ARG A 1 76 ? 8.834 -14.606 -5.431 1.00 62.00 76 ARG A C 1
ATOM 648 O O . ARG A 1 76 ? 9.228 -13.630 -6.061 1.00 62.00 76 ARG A O 1
ATOM 655 N N . MET A 1 77 ? 8.950 -14.731 -4.106 1.00 64.94 77 MET A N 1
ATOM 656 C CA . MET A 1 77 ? 9.480 -13.696 -3.194 1.00 64.94 77 MET A CA 1
ATOM 657 C C . MET A 1 77 ? 8.640 -12.399 -3.109 1.00 64.94 77 MET A C 1
ATOM 659 O O . MET A 1 77 ? 9.165 -11.335 -2.791 1.00 64.94 77 MET A O 1
ATOM 663 N N . GLY A 1 78 ? 7.341 -12.440 -3.426 1.00 65.06 78 GLY A N 1
ATOM 664 C CA . GLY A 1 78 ? 6.414 -11.330 -3.159 1.00 65.06 78 GLY A CA 1
ATOM 665 C C . GLY A 1 78 ? 5.870 -11.334 -1.723 1.00 65.06 78 GLY A C 1
ATOM 666 O O . GLY A 1 78 ? 6.073 -12.297 -0.992 1.00 65.06 78 GLY A O 1
ATOM 667 N N . VAL A 1 79 ? 5.099 -10.298 -1.357 1.00 63.62 79 VAL A N 1
ATOM 668 C CA . VAL A 1 79 ? 4.455 -10.123 -0.025 1.00 63.62 79 VAL A CA 1
ATOM 669 C C . VAL A 1 79 ? 3.718 -11.369 0.471 1.00 63.62 79 VAL A C 1
ATOM 671 O O . VAL A 1 79 ? 3.589 -11.586 1.667 1.00 63.62 79 VAL A O 1
ATOM 674 N N . LEU A 1 80 ? 3.213 -12.190 -0.448 1.00 61.53 80 LEU A N 1
ATOM 675 C CA . LEU A 1 80 ? 2.362 -13.333 -0.134 1.00 61.53 80 LEU A CA 1
ATOM 676 C C . LEU A 1 80 ? 3.104 -14.671 -0.046 1.00 61.53 80 LEU A C 1
ATOM 678 O O . LEU A 1 80 ? 2.440 -15.687 0.138 1.00 61.53 80 LEU A O 1
ATOM 682 N N . GLY A 1 81 ? 4.437 -14.683 -0.182 1.00 57.28 81 GLY A N 1
ATOM 683 C CA . GLY A 1 81 ? 5.206 -15.926 -0.266 1.00 57.28 81 GLY A CA 1
ATOM 684 C C . GLY A 1 81 ? 4.831 -16.759 -1.499 1.00 57.28 81 GLY A C 1
ATOM 685 O O . GLY A 1 81 ? 3.894 -16.431 -2.232 1.00 57.28 81 GLY A O 1
ATOM 686 N N . ASN A 1 82 ? 5.609 -17.803 -1.776 1.00 48.72 82 ASN A N 1
ATOM 687 C CA . ASN A 1 82 ? 5.288 -18.790 -2.810 1.00 48.72 82 ASN A CA 1
ATO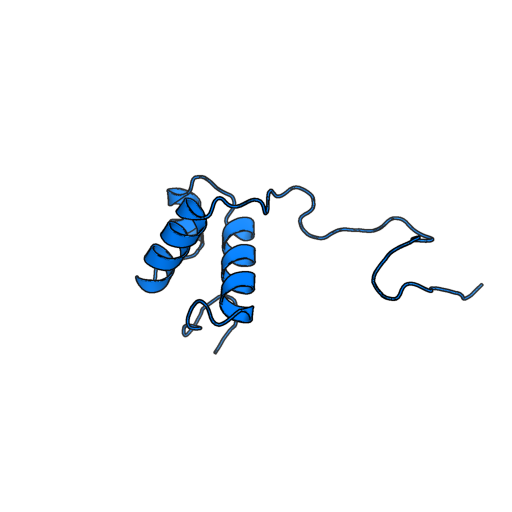M 688 C C . ASN A 1 82 ? 4.529 -19.956 -2.188 1.00 48.72 82 ASN A C 1
ATOM 690 O O . ASN A 1 82 ? 5.066 -20.493 -1.195 1.00 48.72 82 ASN A O 1
#

Organism: NCBI:txid224999

Sequence (82 aa):
MTKHYDRYKLRPQEELIVALDDLDFSWFPVEVNKVKKLWSFGWHIADIAKHMKRDPDEVAVLIMHLARQGRIRRRRMGVLGN

Foldseek 3Di:
DDDDDDPPDDDGPDDDDDPPPVFDLDDDPVLLVVLQVCVVVVDDLVVNCVVVVGDSVSSLVSVVVCVVVVNHDDDDPHSVHD

Nearest PDB structures (foldseek):
  7bhy-assembly1_A  TM=7.741E-01  e=1.354E-01  Bacillus subtilis subsp. subtilis str. 168
  7bhy-assembly2_C-2  TM=7.628E-01  e=1.647E-01  Bacillus subtilis subsp. subtilis str. 168
  3c57-assembly1_A  TM=7.440E-01  e=4.114E-01  Mycobacterium tuberculosis
  5z4z-assembly1_A  TM=6.666E-01  e=1.335E+00  unclassified
  4yn8-assembly1_A  TM=7.906E-01  e=5.625E+00  Corynebacterium diphtheriae

Secondary structure (DSSP, 8-state):
------SS-SS-SS----TTTTS-----HHHHHHHHHHHHTT--HHHHHHHHTS-HHHHHHHHHHHHHTTSS---TTSTT--

pLDDT: mean 84.75, std 15.56, range [42.88, 97.75]

Mean predicted aligned error: 6.95 Å